Protein AF-A0A9D4YSN0-F1 (afdb_monomer)

pLDDT: mean 72.51, std 19.0, range [27.45, 93.0]

Solvent-accessible surface area (backbone atoms only — not comparable to full-atom values): 5706 Å² total; per-residue (Å²): 136,84,77,76,83,71,83,71,72,73,81,80,69,47,57,83,58,41,46,45,49,53,53,48,50,54,51,48,29,69,75,67,70,45,86,77,68,59,69,82,36,62,82,52,58,68,69,56,27,22,62,59,68,76,47,52,64,67,62,48,51,60,46,38,58,55,43,63,72,30,71,66,40,50,59,72,33,64,85,49,76,77,81,77,81,71,80,75,83,126

Foldseek 3Di:
DDDDPPVPPPLPPACLQLVLLVVVLVVLCVVVVDPCQDSVLSSDDLVSSCVSSVHDSVVSVVSSVVSCVDVVVCVRCVVPDDPPPPPPDD

Radius of gyration: 15.22 Å; Cα contacts (8 Å, |Δi|>4): 60; chains: 1; bounding box: 33×47×33 Å

Secondary structure (DSSP, 8-state):
--------------HHHHHHHHHHHHHHHHHH--S---GGGGGS-HHHHHHHHT--HHHHHHHHHHHHTSHHHHHHTTTSPS--------

Structure (mmCIF, N/CA/C/O backbone):
data_AF-A0A9D4YSN0-F1
#
_entry.id   AF-A0A9D4YSN0-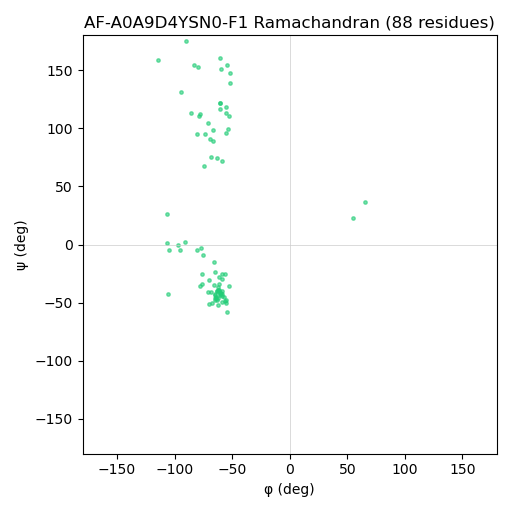F1
#
loop_
_atom_site.group_PDB
_atom_site.id
_atom_site.type_symbol
_atom_site.label_atom_id
_atom_site.label_alt_id
_atom_site.label_comp_id
_atom_site.label_asym_id
_atom_site.label_entity_id
_atom_site.label_seq_id
_atom_site.pdbx_PDB_ins_code
_atom_site.Cartn_x
_atom_site.Cartn_y
_atom_site.Cartn_z
_atom_site.occupancy
_atom_site.B_iso_or_equiv
_atom_site.auth_seq_id
_atom_site.auth_comp_id
_atom_site.auth_asym_id
_atom_site.auth_atom_id
_atom_site.pdbx_PDB_model_num
ATOM 1 N N . MET A 1 1 ? -7.708 36.819 -23.594 1.00 33.94 1 MET A N 1
ATOM 2 C CA . MET A 1 1 ? -7.456 36.662 -22.147 1.00 33.94 1 MET A CA 1
ATOM 3 C C . MET A 1 1 ? -6.520 35.470 -21.996 1.00 33.94 1 MET A C 1
ATOM 5 O O . MET A 1 1 ? -6.952 34.341 -22.181 1.00 33.94 1 MET A O 1
ATOM 9 N N . LEU A 1 2 ? -5.218 35.726 -21.857 1.00 35.62 2 LEU A N 1
ATOM 10 C CA . LEU A 1 2 ? -4.201 34.681 -21.720 1.00 35.62 2 LEU A CA 1
ATOM 11 C C . LEU A 1 2 ? -4.256 34.174 -20.279 1.00 35.62 2 LEU A C 1
ATOM 13 O O . LEU A 1 2 ? -3.985 34.931 -19.350 1.00 35.62 2 LEU A O 1
ATOM 17 N N . LEU A 1 3 ? -4.678 32.923 -20.102 1.00 36.16 3 LEU A N 1
ATOM 18 C CA . LEU A 1 3 ? -4.608 32.237 -18.818 1.00 36.16 3 LEU A CA 1
ATOM 19 C C . LEU A 1 3 ? -3.134 32.180 -18.409 1.00 36.16 3 LEU A C 1
ATOM 21 O O . LEU A 1 3 ? -2.302 31.674 -19.162 1.00 36.16 3 LEU A O 1
ATOM 25 N N . ALA A 1 4 ? -2.815 32.741 -17.243 1.00 34.84 4 ALA A N 1
ATOM 26 C CA . ALA A 1 4 ? -1.496 32.604 -16.648 1.00 34.84 4 ALA A CA 1
ATOM 27 C C . ALA A 1 4 ? -1.126 31.110 -16.591 1.00 34.84 4 ALA A C 1
ATOM 29 O O . ALA A 1 4 ? -1.993 30.294 -16.261 1.00 34.84 4 ALA A O 1
ATOM 30 N N . PRO A 1 5 ? 0.125 30.730 -16.900 1.00 39.97 5 PRO A N 1
ATOM 31 C CA . PRO A 1 5 ? 0.574 29.365 -16.724 1.00 39.97 5 PRO A CA 1
ATOM 32 C C . PRO A 1 5 ? 0.648 29.120 -15.219 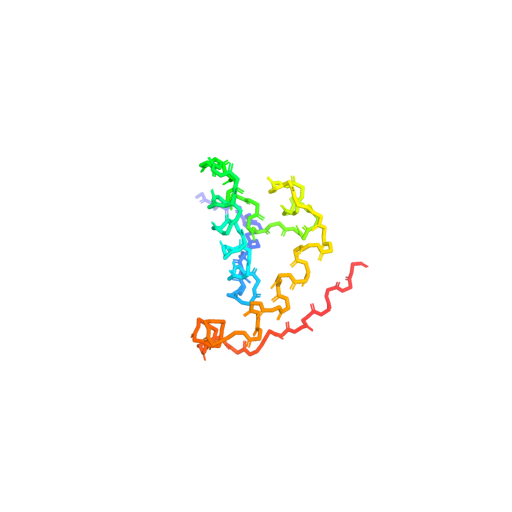1.00 39.97 5 PRO A C 1
ATOM 34 O O . PRO A 1 5 ? 1.658 29.382 -14.572 1.00 39.97 5 PRO A O 1
ATOM 37 N N . SER A 1 6 ? -0.443 28.640 -14.629 1.00 42.47 6 SER A N 1
ATOM 38 C CA . SER A 1 6 ? -0.335 27.899 -13.388 1.00 42.47 6 SER A CA 1
ATOM 39 C C . SER A 1 6 ? 0.632 26.765 -13.691 1.00 42.47 6 SER A C 1
ATOM 41 O O . SER A 1 6 ? 0.414 25.982 -14.615 1.00 42.47 6 SER A O 1
ATOM 43 N N . SER A 1 7 ? 1.752 26.754 -12.973 1.00 41.38 7 SER A N 1
ATOM 44 C CA . SER A 1 7 ? 2.769 25.710 -12.963 1.00 41.38 7 SER A CA 1
ATOM 45 C C . SER A 1 7 ? 2.115 24.397 -12.544 1.00 41.38 7 SER A C 1
ATOM 47 O O . SER A 1 7 ? 2.261 23.938 -11.413 1.00 41.38 7 SER A O 1
ATOM 49 N N . GLY A 1 8 ? 1.314 23.825 -13.438 1.00 38.00 8 GLY A N 1
ATOM 50 C CA . GLY A 1 8 ? 0.655 22.555 -13.277 1.00 38.00 8 GLY A CA 1
ATOM 51 C C . GLY A 1 8 ? 1.758 21.526 -13.266 1.00 38.00 8 GLY A C 1
ATOM 52 O O . GLY A 1 8 ? 2.147 21.014 -14.314 1.00 38.00 8 GLY A O 1
ATOM 53 N N . ARG A 1 9 ? 2.294 21.244 -12.075 1.00 40.78 9 ARG A N 1
ATOM 54 C CA . ARG A 1 9 ? 2.983 19.990 -11.816 1.00 40.78 9 ARG A CA 1
ATOM 55 C C . ARG A 1 9 ? 1.962 18.927 -12.180 1.00 40.78 9 ARG A C 1
ATOM 57 O O . ARG A 1 9 ? 1.063 18.631 -11.400 1.00 40.78 9 ARG A O 1
ATOM 64 N N . ARG A 1 10 ? 2.046 18.417 -13.409 1.00 42.62 10 ARG A N 1
ATOM 65 C CA . ARG A 1 10 ? 1.374 17.185 -13.791 1.00 42.62 10 ARG A CA 1
ATOM 66 C C . ARG A 1 10 ? 1.820 16.184 -12.737 1.00 42.62 10 ARG A C 1
ATOM 68 O O . ARG A 1 10 ? 3.003 15.849 -12.679 1.00 42.62 10 ARG A O 1
ATOM 75 N N . LEU A 1 11 ? 0.901 15.776 -11.869 1.00 46.94 11 LEU A N 1
ATOM 76 C CA . LEU A 1 11 ? 1.095 14.626 -11.003 1.00 46.94 11 LEU A CA 1
ATOM 77 C C . LEU A 1 11 ? 1.107 13.406 -11.926 1.00 46.94 11 LEU A C 1
ATOM 79 O O . LEU A 1 11 ? 0.124 12.687 -12.043 1.00 46.94 11 LEU A O 1
ATOM 83 N N . CYS A 1 12 ? 2.213 13.205 -12.643 1.00 49.00 12 CYS A N 1
ATOM 84 C CA . CYS A 1 12 ? 2.541 11.924 -13.247 1.00 49.00 12 CYS A CA 1
ATOM 85 C C . CYS A 1 12 ? 2.995 11.015 -12.105 1.00 49.00 12 CYS A C 1
ATOM 87 O O . CYS A 1 12 ? 4.179 10.717 -11.966 1.00 49.00 12 CYS A O 1
ATOM 89 N N . ALA A 1 13 ? 2.066 10.672 -11.215 1.00 61.16 13 ALA A N 1
ATOM 90 C CA . ALA A 1 13 ? 2.323 9.667 -10.210 1.00 61.16 13 ALA A CA 1
ATOM 91 C C . ALA A 1 13 ? 2.176 8.318 -10.914 1.00 61.16 13 ALA A C 1
ATOM 93 O O . ALA A 1 13 ? 1.104 7.959 -11.391 1.00 61.16 13 ALA A O 1
ATOM 94 N N . SER A 1 14 ? 3.308 7.645 -11.066 1.00 74.81 14 SER A N 1
ATOM 95 C CA . SER A 1 14 ? 3.393 6.314 -11.653 1.00 74.81 14 SER A CA 1
ATOM 96 C C . SER A 1 14 ? 2.549 5.319 -10.848 1.00 74.81 14 SER A C 1
ATOM 98 O O . SER A 1 14 ? 2.387 5.477 -9.632 1.00 74.81 14 SER A O 1
ATOM 100 N N . LEU A 1 15 ? 2.035 4.278 -11.504 1.00 79.00 15 LEU A N 1
ATOM 101 C CA . LEU A 1 15 ? 1.392 3.134 -10.854 1.00 79.00 15 LEU A CA 1
ATOM 102 C C . LEU A 1 15 ? 2.313 2.462 -9.827 1.00 79.00 15 LEU A C 1
ATOM 104 O O . LEU A 1 15 ? 1.809 1.954 -8.828 1.00 79.00 15 LEU A O 1
ATOM 108 N N . TRP A 1 16 ? 3.636 2.577 -9.980 1.00 77.50 16 TRP A N 1
ATOM 109 C CA . TRP A 1 16 ? 4.613 2.177 -8.963 1.00 77.50 16 TRP A CA 1
ATOM 110 C C . TRP A 1 16 ? 4.437 2.910 -7.621 1.00 77.50 16 TRP A C 1
ATOM 112 O O . TRP A 1 16 ? 4.819 2.376 -6.587 1.00 77.50 16 TRP A O 1
ATOM 122 N N . VAL A 1 17 ? 3.852 4.115 -7.620 1.00 81.19 17 VAL A N 1
ATOM 123 C CA . VAL A 1 17 ? 3.613 4.939 -6.419 1.00 81.19 17 VAL A CA 1
ATOM 124 C C . VAL A 1 17 ? 2.139 4.933 -6.012 1.00 81.19 17 VAL A C 1
ATOM 126 O O . VAL A 1 17 ? 1.820 4.832 -4.830 1.00 81.19 17 VAL A O 1
ATOM 129 N N . LEU A 1 18 ? 1.213 5.044 -6.968 1.00 84.12 18 LEU A N 1
ATOM 130 C CA . LEU A 1 18 ? -0.223 5.084 -6.664 1.00 84.12 18 LEU A CA 1
ATOM 131 C C . LEU A 1 18 ? -0.811 3.703 -6.363 1.00 84.12 18 LEU A C 1
ATOM 133 O O . LEU A 1 18 ? -1.696 3.593 -5.514 1.00 84.12 18 LEU A O 1
ATOM 137 N N . GLY A 1 19 ? -0.325 2.663 -7.043 1.00 87.06 19 GLY A N 1
ATOM 138 C CA . GLY A 1 19 ? -0.757 1.277 -6.878 1.00 87.06 19 GLY A CA 1
ATOM 139 C C . GLY A 1 19 ? -0.679 0.786 -5.430 1.00 87.06 19 GLY A C 1
ATOM 140 O O . GLY A 1 19 ? -1.728 0.450 -4.869 1.00 87.06 19 GLY A O 1
ATOM 141 N N . PRO A 1 20 ? 0.500 0.819 -4.774 1.00 88.81 20 PRO A N 1
ATOM 142 C CA . PRO A 1 20 ? 0.617 0.350 -3.396 1.00 88.81 20 PRO A CA 1
ATOM 143 C C . PRO A 1 20 ? -0.240 1.177 -2.430 1.00 88.81 20 PRO A C 1
ATOM 145 O O . PRO A 1 20 ? -0.873 0.613 -1.542 1.00 88.81 20 PRO A O 1
ATOM 148 N N . ARG A 1 21 ? -0.361 2.496 -2.626 1.00 89.12 21 ARG A N 1
ATOM 149 C CA . ARG A 1 21 ? -1.199 3.361 -1.774 1.00 89.12 21 ARG A CA 1
ATOM 150 C C . ARG A 1 21 ? -2.687 3.036 -1.882 1.00 89.12 21 ARG A C 1
ATOM 152 O O . ARG A 1 21 ? -3.377 2.961 -0.868 1.00 89.12 21 ARG A O 1
ATOM 159 N N . MET A 1 22 ? -3.180 2.802 -3.097 1.00 88.44 22 MET A N 1
ATOM 160 C CA . MET A 1 22 ? -4.565 2.383 -3.335 1.00 88.44 22 MET A CA 1
ATOM 161 C C . MET A 1 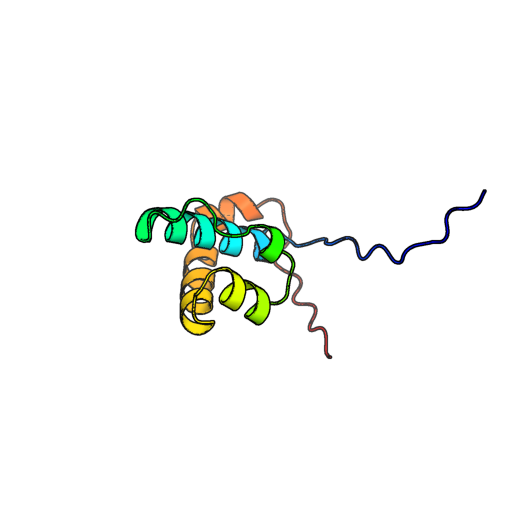22 ? -4.859 1.015 -2.716 1.00 88.44 22 MET A C 1
ATOM 163 O O . MET A 1 22 ? -5.883 0.845 -2.048 1.00 88.44 22 MET A O 1
ATOM 167 N N . ALA A 1 23 ? -3.951 0.055 -2.901 1.00 89.44 23 ALA A N 1
ATOM 168 C CA . ALA A 1 23 ? -4.073 -1.275 -2.317 1.00 89.44 23 ALA A CA 1
ATOM 169 C C . ALA A 1 23 ? -4.046 -1.223 -0.779 1.00 89.44 23 ALA A C 1
ATOM 171 O O . ALA A 1 23 ? -4.843 -1.898 -0.124 1.00 89.44 23 ALA A O 1
ATOM 172 N N . PHE A 1 24 ? -3.195 -0.368 -0.207 1.00 89.50 24 PHE A N 1
ATOM 173 C CA . PHE A 1 24 ? -3.097 -0.158 1.234 1.00 89.50 24 PHE A CA 1
ATOM 174 C C . PHE A 1 24 ? -4.376 0.443 1.822 1.00 89.50 24 PHE A C 1
ATOM 176 O O . PHE A 1 24 ? -4.920 -0.110 2.774 1.00 89.50 24 PHE A O 1
ATOM 183 N N . ILE A 1 25 ? -4.923 1.504 1.210 1.00 87.88 25 ILE A N 1
ATOM 184 C CA . ILE A 1 25 ? -6.214 2.076 1.627 1.00 87.88 25 ILE A CA 1
ATOM 185 C C . ILE A 1 25 ? -7.297 1.001 1.583 1.00 87.88 25 ILE A C 1
ATOM 187 O O . ILE A 1 25 ? -8.030 0.836 2.552 1.00 87.88 25 ILE A O 1
ATOM 191 N N . ARG A 1 26 ? -7.401 0.241 0.484 1.00 86.25 26 ARG A N 1
ATOM 192 C CA . ARG A 1 26 ? -8.412 -0.817 0.359 1.00 86.25 26 ARG A CA 1
ATOM 193 C C . ARG A 1 26 ? -8.292 -1.846 1.483 1.00 86.25 26 ARG A C 1
ATOM 195 O O . ARG A 1 26 ? -9.309 -2.217 2.062 1.00 86.25 26 ARG A O 1
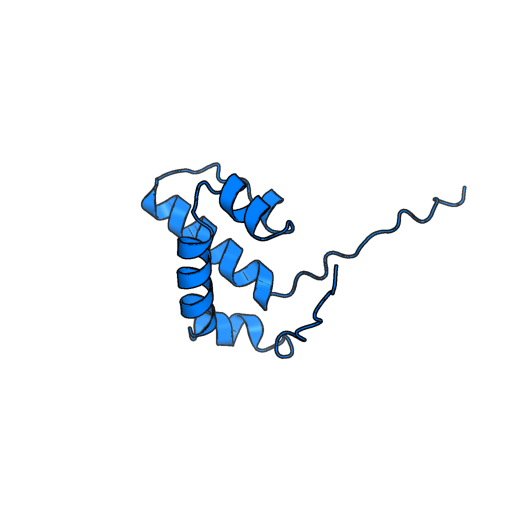ATOM 202 N N . ARG A 1 27 ? -7.071 -2.287 1.793 1.00 86.31 27 ARG A N 1
ATOM 203 C CA . ARG A 1 27 ? -6.802 -3.202 2.905 1.00 86.31 27 ARG A CA 1
ATOM 204 C C . ARG A 1 27 ? -7.258 -2.604 4.237 1.00 86.31 27 ARG A C 1
ATOM 206 O O . ARG A 1 27 ? -8.008 -3.252 4.955 1.00 86.31 27 ARG A O 1
ATOM 213 N N . PHE A 1 28 ? -6.876 -1.364 4.522 1.00 83.06 28 PHE A N 1
ATOM 214 C CA . PHE A 1 28 ? -7.260 -0.670 5.749 1.00 83.06 28 PHE A CA 1
ATOM 215 C C . PHE A 1 28 ? -8.774 -0.505 5.886 1.00 83.06 28 PHE A C 1
ATOM 217 O O . PHE A 1 28 ? -9.312 -0.754 6.960 1.00 83.06 28 PHE A O 1
ATOM 224 N N . ARG A 1 29 ? -9.485 -0.159 4.805 1.00 83.25 29 ARG A N 1
ATOM 225 C CA . ARG A 1 29 ? -10.956 -0.078 4.821 1.00 83.25 29 ARG A CA 1
ATOM 226 C C . ARG A 1 29 ? -11.593 -1.409 5.213 1.00 83.25 29 ARG A C 1
ATOM 228 O O . ARG A 1 29 ? -12.564 -1.424 5.961 1.00 83.25 29 ARG A O 1
ATOM 235 N N . LEU A 1 30 ? -11.047 -2.521 4.716 1.00 82.44 30 LEU A N 1
ATOM 236 C CA . LEU A 1 30 ? -11.534 -3.863 5.041 1.00 82.44 30 LEU A CA 1
ATOM 237 C C . LEU A 1 30 ? -11.204 -4.265 6.485 1.00 82.44 30 LEU A C 1
ATOM 239 O O . LEU A 1 30 ? -12.050 -4.850 7.150 1.00 82.44 30 LEU A O 1
ATOM 243 N N . GLU A 1 31 ? -10.003 -3.946 6.972 1.00 83.50 31 GLU A N 1
ATOM 244 C CA . GLU A 1 31 ? -9.550 -4.311 8.322 1.00 83.50 31 GLU A CA 1
ATOM 245 C C . GLU A 1 31 ? -10.178 -3.438 9.421 1.00 83.50 31 GLU A C 1
ATOM 247 O O . GLU A 1 31 ? -10.451 -3.932 10.513 1.00 83.50 31 GLU A O 1
ATOM 252 N N . ARG A 1 32 ? -10.425 -2.152 9.142 1.00 77.81 32 ARG A N 1
ATOM 253 C CA . ARG A 1 32 ? -10.925 -1.168 10.119 1.00 77.81 32 ARG A CA 1
ATOM 254 C C . ARG A 1 32 ? -12.404 -0.813 9.964 1.00 77.81 32 ARG A C 1
ATOM 256 O O . ARG A 1 32 ? -12.923 -0.068 10.785 1.00 77.81 32 ARG A O 1
ATOM 263 N N . ALA A 1 33 ? -13.079 -1.324 8.932 1.00 74.31 33 ALA A N 1
ATOM 264 C CA . ALA A 1 33 ? -14.450 -0.946 8.565 1.00 74.31 33 ALA A CA 1
ATOM 265 C C . ALA A 1 33 ? -14.651 0.573 8.353 1.00 74.31 33 ALA A C 1
ATOM 267 O O . ALA A 1 33 ? -15.769 1.080 8.429 1.00 74.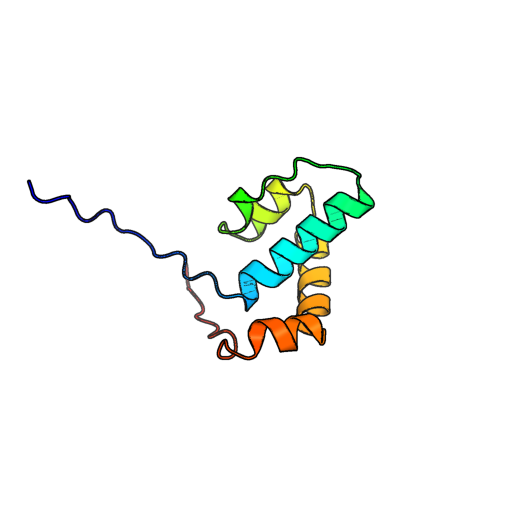31 33 ALA A O 1
ATOM 268 N N . GLU A 1 34 ? -13.576 1.308 8.059 1.00 69.56 34 GLU A N 1
ATOM 269 C CA . GLU A 1 34 ? -13.619 2.744 7.787 1.00 69.56 34 GLU A CA 1
ATOM 27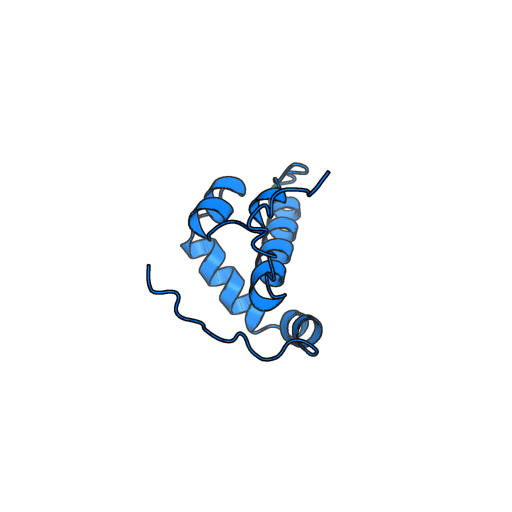0 C C . GLU A 1 34 ? -13.937 2.986 6.307 1.00 69.56 34 GLU A C 1
ATOM 272 O O . GLU A 1 34 ? -13.139 2.674 5.423 1.00 69.56 34 GLU A O 1
ATOM 277 N N . SER A 1 35 ? -15.105 3.557 6.008 1.00 64.62 35 SER A N 1
ATOM 278 C CA . SER A 1 35 ? -15.494 3.906 4.633 1.00 64.62 35 SER A CA 1
ATOM 279 C C . SER A 1 35 ? -14.788 5.161 4.109 1.00 64.62 35 SER A C 1
ATOM 281 O O . SER A 1 35 ? -14.577 5.290 2.900 1.00 64.62 35 SER A O 1
ATOM 283 N N . ASP A 1 36 ? -14.364 6.047 5.014 1.00 67.69 36 ASP A N 1
ATOM 284 C CA . ASP A 1 36 ? -14.068 7.452 4.706 1.00 67.69 36 ASP A CA 1
ATOM 285 C C . ASP A 1 36 ? -12.569 7.781 4.688 1.00 67.69 36 ASP A C 1
ATOM 287 O O . ASP A 1 36 ? -12.161 8.928 4.872 1.00 67.69 36 ASP A O 1
ATOM 291 N N . LEU A 1 37 ? -11.715 6.786 4.416 1.00 67.50 37 LEU A N 1
ATOM 292 C CA . LEU A 1 37 ? -10.289 7.055 4.222 1.00 67.50 37 LEU A CA 1
ATOM 293 C C . LEU A 1 37 ? -10.081 8.000 3.037 1.00 67.50 37 LEU A C 1
ATOM 295 O O . LEU A 1 37 ? -10.476 7.699 1.902 1.00 67.50 37 LEU A O 1
ATOM 299 N N . ASN A 1 38 ? -9.445 9.134 3.324 1.00 66.31 38 ASN A N 1
ATOM 300 C CA . ASN A 1 38 ? -9.276 10.234 2.394 1.00 66.31 38 ASN A CA 1
ATOM 301 C C . ASN A 1 38 ? -8.276 9.876 1.278 1.00 66.31 38 ASN A C 1
ATOM 303 O O . ASN A 1 38 ? -7.060 9.905 1.461 1.00 66.31 38 ASN A O 1
ATOM 307 N N . THR A 1 39 ? -8.788 9.593 0.080 1.00 66.69 39 THR A N 1
ATOM 308 C CA . THR A 1 39 ? -7.987 9.246 -1.106 1.00 66.69 39 THR A CA 1
ATOM 309 C C . THR A 1 39 ? -7.290 10.443 -1.751 1.00 66.69 39 THR A C 1
ATOM 311 O O . THR A 1 39 ? -6.419 10.258 -2.599 1.00 66.69 39 THR A O 1
ATOM 314 N N . SER A 1 40 ? -7.587 11.680 -1.338 1.00 67.19 40 SER A N 1
ATOM 315 C CA . SER A 1 40 ? -6.832 12.846 -1.825 1.00 67.19 40 SER A CA 1
ATOM 316 C C . SER A 1 40 ? -5.366 12.837 -1.356 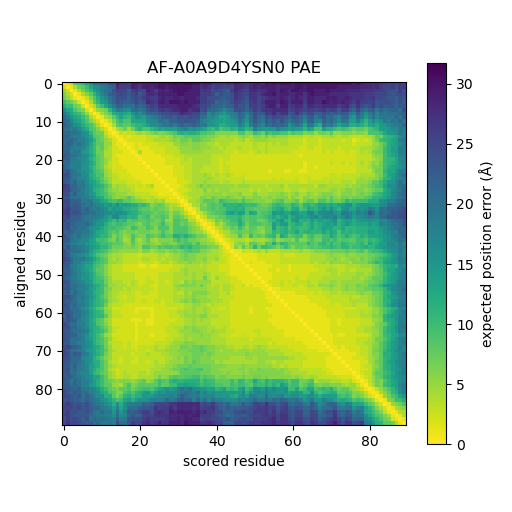1.00 67.19 40 SER A C 1
ATOM 318 O O . SER A 1 40 ? -4.515 13.484 -1.965 1.00 67.19 40 SER A O 1
ATOM 320 N N . ALA A 1 41 ? -5.036 12.006 -0.359 1.00 68.38 41 ALA A N 1
ATOM 321 C CA . ALA A 1 41 ? -3.677 11.760 0.113 1.00 68.38 41 ALA A CA 1
ATOM 322 C C . ALA A 1 41 ? -2.841 10.820 -0.787 1.00 68.38 41 ALA A C 1
ATOM 324 O O . ALA A 1 41 ? -1.658 10.600 -0.537 1.00 68.38 41 ALA A O 1
ATOM 325 N N . LEU A 1 42 ? -3.401 10.267 -1.865 1.00 72.44 42 LEU A N 1
ATOM 326 C CA . LEU A 1 42 ? -2.656 9.366 -2.757 1.00 72.44 42 LEU A CA 1
ATOM 327 C C . LEU A 1 42 ? -1.494 10.053 -3.489 1.00 72.44 42 LEU A C 1
ATOM 329 O O . LEU A 1 42 ? -0.553 9.377 -3.895 1.00 72.44 42 LEU A O 1
ATOM 333 N N . ALA A 1 43 ? -1.542 11.377 -3.650 1.00 67.00 43 ALA A N 1
ATOM 334 C CA . ALA A 1 43 ? -0.583 12.151 -4.439 1.00 67.00 43 ALA A CA 1
ATOM 335 C C . ALA A 1 43 ? 0.410 12.994 -3.608 1.00 67.00 43 ALA A C 1
ATOM 337 O O . ALA A 1 43 ? 1.237 13.698 -4.187 1.00 67.00 43 ALA A O 1
ATOM 338 N N . ILE A 1 44 ? 0.348 12.936 -2.272 1.00 73.69 44 ILE A N 1
ATOM 339 C CA . ILE A 1 44 ? 1.275 13.658 -1.376 1.00 73.69 44 ILE A CA 1
ATOM 340 C C . ILE A 1 44 ? 2.513 12.808 -1.033 1.00 73.69 44 ILE A C 1
ATOM 342 O O . ILE A 1 44 ? 2.631 11.656 -1.454 1.00 73.69 44 ILE A O 1
ATOM 346 N N . GLY A 1 45 ? 3.482 13.376 -0.309 1.00 78.31 45 GLY A N 1
ATOM 347 C CA . GLY A 1 45 ? 4.634 12.619 0.202 1.00 78.31 45 GLY A CA 1
ATOM 348 C C . GLY A 1 45 ? 4.216 11.489 1.154 1.00 78.31 45 GLY A C 1
ATOM 349 O O . GLY A 1 45 ? 3.105 11.506 1.681 1.00 78.31 45 GLY A O 1
ATOM 350 N N . THR A 1 46 ? 5.095 10.507 1.369 1.00 82.38 46 THR A N 1
ATOM 351 C CA . THR A 1 46 ? 4.789 9.303 2.164 1.00 82.38 46 THR A CA 1
ATOM 352 C C . THR A 1 46 ? 4.375 9.615 3.608 1.00 82.38 46 THR A C 1
ATOM 354 O O . THR A 1 46 ? 3.362 9.069 4.035 1.00 82.38 46 THR A O 1
ATOM 357 N N . ASP A 1 47 ? 5.038 10.547 4.311 1.00 83.38 47 ASP A N 1
ATOM 358 C CA . ASP A 1 47 ? 4.610 11.015 5.654 1.00 83.38 47 ASP A CA 1
ATOM 359 C C . ASP A 1 47 ? 3.160 11.517 5.636 1.00 83.38 47 ASP A C 1
ATOM 361 O O . ASP A 1 47 ? 2.308 11.080 6.409 1.00 83.38 47 ASP A O 1
ATOM 365 N N . GLY A 1 48 ? 2.849 12.404 4.687 1.00 83.19 48 GLY A N 1
ATOM 366 C CA . GLY A 1 48 ? 1.511 12.968 4.551 1.00 83.19 48 GLY A CA 1
ATOM 367 C C . GLY A 1 48 ? 0.457 11.899 4.260 1.00 83.19 48 GLY A C 1
ATOM 368 O O . GLY A 1 48 ? -0.638 11.952 4.818 1.00 83.19 48 GLY A O 1
ATOM 369 N N . PHE A 1 49 ? 0.793 10.917 3.418 1.00 86.06 49 PHE A N 1
ATOM 370 C CA . PHE A 1 49 ? -0.075 9.777 3.141 1.00 86.06 49 PHE A CA 1
ATOM 371 C C . PHE A 1 49 ? -0.327 8.952 4.408 1.00 86.06 49 PHE A C 1
ATOM 373 O O . PHE A 1 49 ? -1.485 8.740 4.758 1.00 86.06 49 PHE A O 1
ATOM 380 N N . CYS A 1 50 ? 0.730 8.555 5.123 1.00 87.00 50 CYS A N 1
ATOM 381 C CA . CYS A 1 50 ? 0.638 7.740 6.337 1.00 87.00 50 CYS A CA 1
ATOM 382 C C . CYS A 1 50 ? -0.181 8.443 7.428 1.00 87.00 50 CYS A C 1
ATOM 384 O O . CYS A 1 50 ? -1.085 7.839 8.006 1.00 87.00 50 CYS A O 1
ATOM 386 N N . ARG A 1 51 ? 0.039 9.752 7.627 1.00 85.19 51 ARG A N 1
ATOM 387 C CA . ARG A 1 51 ? -0.764 10.584 8.536 1.00 85.19 51 ARG A CA 1
ATOM 388 C C . ARG A 1 51 ? -2.241 10.609 8.143 1.00 85.19 51 ARG A C 1
ATOM 390 O O . ARG A 1 51 ? -3.095 10.531 9.019 1.00 85.19 51 ARG A O 1
ATOM 397 N N . ALA A 1 52 ? -2.551 10.714 6.851 1.00 83.38 52 ALA A N 1
ATOM 398 C CA . ALA A 1 52 ? -3.931 10.776 6.371 1.00 83.38 52 ALA A CA 1
ATOM 399 C C . ALA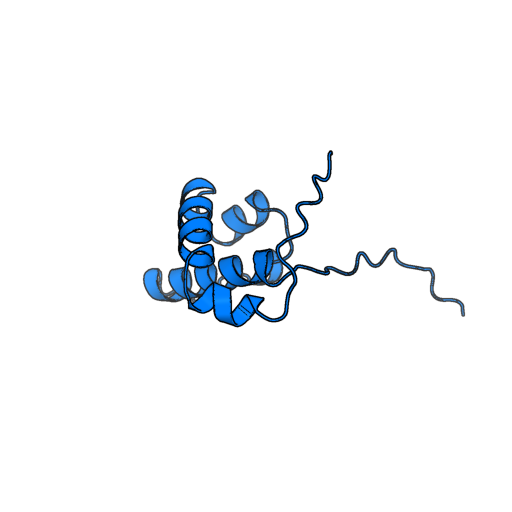 A 1 52 ? -4.690 9.450 6.524 1.00 83.38 52 ALA A C 1
ATOM 401 O O . ALA A 1 52 ? -5.905 9.473 6.706 1.00 83.38 52 ALA A O 1
ATOM 402 N N . VAL A 1 53 ? -3.992 8.313 6.447 1.00 81.88 53 VAL A N 1
ATOM 403 C CA . VAL A 1 53 ? -4.596 6.977 6.599 1.00 81.88 53 VAL A CA 1
ATOM 404 C C . VAL A 1 53 ? -4.468 6.398 8.011 1.00 81.88 53 VAL A C 1
ATOM 406 O O . VAL A 1 53 ? -4.937 5.291 8.256 1.00 81.88 53 VAL A O 1
ATOM 409 N N . GLY A 1 54 ? -3.830 7.121 8.936 1.00 84.50 54 GLY A N 1
ATOM 410 C CA . GLY A 1 54 ? -3.627 6.662 10.310 1.00 84.50 54 GLY A CA 1
ATOM 411 C C . GLY A 1 54 ? -2.717 5.432 10.417 1.00 84.50 54 GLY A C 1
ATOM 412 O O . GLY A 1 54 ? -2.966 4.558 11.246 1.00 84.50 54 GLY A O 1
ATOM 413 N N . ALA A 1 55 ? -1.689 5.344 9.569 1.00 86.31 55 ALA A N 1
ATOM 414 C CA . ALA A 1 55 ? -0.690 4.272 9.578 1.00 86.31 55 ALA A CA 1
ATOM 415 C C . ALA A 1 55 ? 0.698 4.805 9.947 1.00 86.31 55 ALA A C 1
ATOM 417 O O . ALA A 1 55 ? 0.979 5.993 9.768 1.00 86.31 55 ALA A O 1
ATOM 418 N N . SER A 1 56 ? 1.586 3.928 10.419 1.00 90.69 56 SER A N 1
ATOM 419 C CA . SER A 1 56 ? 3.005 4.276 10.530 1.00 90.69 56 SER A CA 1
ATOM 420 C C . SER A 1 56 ? 3.702 4.159 9.170 1.00 90.69 56 SER A C 1
ATOM 422 O O . SER A 1 56 ? 3.311 3.360 8.315 1.00 90.69 56 SER A O 1
ATOM 424 N N . GLU A 1 57 ? 4.769 4.935 8.967 1.00 89.31 57 GLU A N 1
ATOM 425 C CA . GLU A 1 57 ? 5.586 4.828 7.750 1.00 89.31 57 GLU A CA 1
ATOM 426 C C . GLU A 1 57 ? 6.224 3.439 7.605 1.00 89.31 57 GLU A C 1
ATOM 428 O O . GLU A 1 57 ? 6.329 2.925 6.495 1.00 89.31 57 GLU A O 1
ATOM 433 N N . GLU A 1 58 ? 6.591 2.800 8.719 1.00 92.06 58 GLU A N 1
ATOM 434 C CA . GLU A 1 58 ? 7.151 1.443 8.741 1.00 92.06 58 GLU A CA 1
ATOM 435 C C . GLU A 1 58 ? 6.135 0.395 8.270 1.00 92.06 58 GLU A C 1
ATOM 437 O O . GLU A 1 58 ? 6.462 -0.488 7.472 1.00 92.06 58 GLU A O 1
ATOM 442 N N . GLU A 1 59 ? 4.887 0.507 8.731 1.00 90.50 59 GLU A N 1
ATOM 443 C CA . GLU A 1 59 ? 3.795 -0.378 8.330 1.00 90.50 59 GLU A CA 1
ATOM 444 C C . GLU A 1 59 ? 3.522 -0.259 6.828 1.00 90.50 59 GLU A C 1
ATOM 446 O O . GLU A 1 59 ? 3.425 -1.274 6.123 1.00 90.50 59 GLU A O 1
ATOM 451 N N . TYR A 1 60 ? 3.455 0.978 6.328 1.00 91.19 60 TYR A N 1
ATOM 452 C CA . TYR A 1 60 ? 3.281 1.239 4.907 1.00 91.19 60 TYR A CA 1
ATOM 453 C C . TYR A 1 60 ? 4.475 0.739 4.085 1.00 91.19 60 TYR A C 1
ATOM 455 O O . TYR A 1 60 ? 4.265 0.046 3.094 1.00 91.19 60 TYR A O 1
ATOM 463 N N . ALA A 1 61 ? 5.716 1.001 4.502 1.00 90.19 61 ALA A N 1
ATOM 464 C CA . ALA A 1 61 ? 6.912 0.560 3.784 1.00 90.19 61 ALA A CA 1
ATOM 465 C C . ALA A 1 61 ? 6.983 -0.972 3.669 1.00 90.19 61 ALA A C 1
ATOM 467 O O . ALA A 1 61 ? 7.261 -1.516 2.597 1.00 90.19 61 ALA A O 1
ATOM 468 N N . ALA A 1 62 ? 6.664 -1.691 4.750 1.00 92.69 62 ALA A N 1
ATOM 469 C CA . ALA A 1 62 ? 6.603 -3.150 4.735 1.00 92.69 62 ALA A CA 1
ATOM 470 C C . ALA A 1 62 ? 5.472 -3.677 3.834 1.00 92.69 62 ALA A C 1
ATOM 472 O O . ALA A 1 62 ? 5.597 -4.734 3.207 1.00 92.69 62 ALA A O 1
ATOM 473 N N . PHE A 1 63 ? 4.336 -2.978 3.765 1.00 93.00 63 PHE A N 1
ATOM 474 C CA . PHE A 1 63 ? 3.276 -3.304 2.815 1.00 93.00 63 PHE A CA 1
ATOM 475 C C . PHE A 1 63 ? 3.702 -3.048 1.369 1.00 93.00 63 PHE A C 1
ATOM 477 O O . PHE A 1 63 ? 3.563 -3.945 0.541 1.00 93.00 63 PHE A O 1
ATOM 484 N N . GLU A 1 64 ? 4.237 -1.865 1.081 1.00 91.56 64 GLU A N 1
ATOM 485 C CA . GLU A 1 64 ? 4.657 -1.427 -0.247 1.00 91.56 64 GLU A CA 1
ATOM 486 C C . GLU A 1 64 ? 5.657 -2.410 -0.858 1.00 91.56 64 GLU A C 1
ATOM 488 O O . GLU A 1 64 ? 5.435 -2.884 -1.969 1.00 91.56 64 GLU A O 1
ATOM 493 N N . GLN A 1 65 ? 6.685 -2.822 -0.111 1.00 90.25 65 GLN A N 1
ATOM 494 C CA . GLN A 1 65 ? 7.660 -3.812 -0.583 1.00 90.25 65 GLN A CA 1
ATOM 495 C C . GLN A 1 65 ? 7.014 -5.154 -0.953 1.00 90.25 65 GLN A C 1
ATOM 497 O O . GLN A 1 65 ? 7.321 -5.727 -1.999 1.00 90.25 65 GLN A O 1
ATOM 502 N N . ARG A 1 66 ? 6.095 -5.658 -0.119 1.00 91.62 66 ARG A N 1
ATOM 503 C CA . ARG A 1 66 ? 5.389 -6.922 -0.391 1.00 91.62 66 ARG A CA 1
ATOM 504 C C . ARG A 1 66 ? 4.446 -6.803 -1.581 1.00 91.62 66 ARG A C 1
ATOM 506 O O . ARG A 1 66 ? 4.366 -7.729 -2.382 1.00 91.62 66 ARG A O 1
ATOM 513 N N . TRP A 1 67 ? 3.739 -5.681 -1.694 1.00 91.44 67 TRP A N 1
ATOM 514 C CA . TRP A 1 67 ? 2.838 -5.428 -2.810 1.00 91.44 67 TRP A CA 1
ATOM 515 C C . TRP A 1 67 ? 3.618 -5.326 -4.119 1.00 91.44 67 TRP A C 1
ATOM 517 O O . TRP A 1 67 ? 3.263 -5.997 -5.079 1.00 91.44 67 TRP A O 1
ATOM 527 N N . LEU A 1 68 ? 4.732 -4.590 -4.144 1.00 88.06 68 LEU A N 1
ATOM 528 C CA . LEU A 1 68 ? 5.601 -4.454 -5.318 1.00 88.06 68 LEU A CA 1
ATOM 529 C C . LEU A 1 68 ? 6.218 -5.782 -5.780 1.00 88.06 68 LEU A C 1
ATOM 531 O O . LEU A 1 68 ? 6.476 -5.951 -6.968 1.00 88.06 68 LEU A O 1
ATOM 535 N N . ALA A 1 69 ? 6.421 -6.733 -4.867 1.00 88.75 69 ALA A N 1
ATOM 536 C CA . ALA A 1 69 ? 6.873 -8.085 -5.192 1.00 88.75 69 ALA A CA 1
ATOM 537 C C . ALA A 1 69 ? 5.745 -9.015 -5.689 1.00 88.75 69 ALA A C 1
ATOM 539 O O . ALA A 1 69 ? 6.006 -10.167 -6.041 1.00 88.75 69 ALA A O 1
ATOM 540 N N . SER A 1 70 ? 4.489 -8.559 -5.690 1.00 87.88 70 SER A N 1
ATOM 541 C CA . SER A 1 70 ? 3.334 -9.391 -6.030 1.00 87.88 70 SER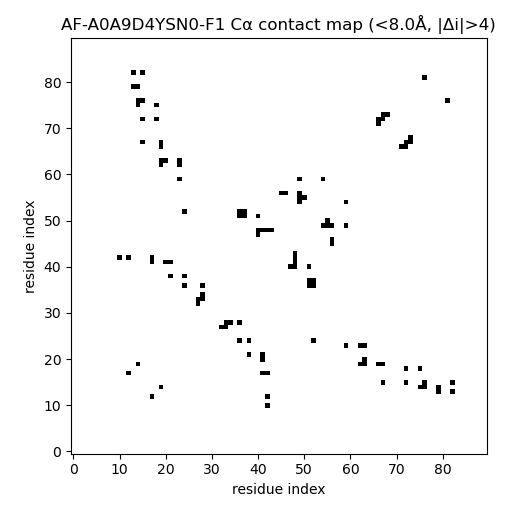 A CA 1
ATOM 542 C C . SER A 1 70 ? 3.089 -9.491 -7.546 1.00 87.88 70 SER A C 1
ATOM 544 O O . SER A 1 70 ? 3.400 -8.560 -8.297 1.00 87.88 70 SER A O 1
ATOM 546 N N . PRO A 1 71 ? 2.444 -10.578 -8.018 1.00 87.62 71 PRO A N 1
ATOM 547 C CA . PRO A 1 71 ? 1.979 -10.678 -9.402 1.00 87.62 71 PRO A CA 1
ATOM 548 C C . PRO A 1 71 ? 0.989 -9.571 -9.792 1.00 87.62 71 PRO A C 1
ATOM 550 O O . PRO A 1 71 ? 0.946 -9.170 -10.950 1.00 87.62 71 PRO A O 1
ATOM 553 N N . GLU A 1 72 ? 0.213 -9.058 -8.832 1.00 84.38 72 GLU A N 1
ATOM 554 C CA . GLU A 1 72 ? -0.721 -7.946 -9.043 1.00 84.38 72 GLU A CA 1
ATOM 555 C C . GLU A 1 72 ? 0.027 -6.669 -9.443 1.00 84.38 72 GLU A C 1
ATOM 557 O O . GLU A 1 72 ? -0.323 -6.031 -10.436 1.00 84.38 72 GLU A O 1
ATOM 562 N N . ALA A 1 73 ? 1.092 -6.326 -8.715 1.00 85.38 73 ALA A N 1
ATOM 563 C CA . ALA A 1 73 ? 1.933 -5.185 -9.058 1.00 85.38 73 ALA A CA 1
ATOM 564 C C . ALA A 1 73 ? 2.627 -5.376 -10.410 1.00 85.38 73 ALA A C 1
ATOM 566 O O . ALA A 1 73 ? 2.683 -4.434 -11.200 1.00 85.38 73 ALA A O 1
ATOM 567 N N . ALA A 1 74 ? 3.102 -6.592 -10.701 1.00 85.12 74 ALA A N 1
ATOM 568 C CA . ALA A 1 74 ? 3.715 -6.920 -11.985 1.00 85.12 74 ALA A CA 1
ATOM 569 C C . ALA A 1 74 ? 2.739 -6.749 -13.162 1.00 85.12 74 ALA A C 1
ATOM 571 O O . ALA A 1 74 ? 3.134 -6.252 -14.215 1.00 85.12 74 ALA A O 1
ATOM 572 N N . GLU A 1 75 ? 1.467 -7.116 -12.983 1.00 85.62 75 GLU A N 1
ATOM 573 C CA . GLU A 1 75 ? 0.426 -6.935 -13.996 1.00 85.62 75 GLU A CA 1
ATOM 574 C C . GLU A 1 75 ? 0.076 -5.460 -14.193 1.00 85.62 75 GLU A C 1
ATOM 576 O O . GLU A 1 75 ? 0.099 -4.955 -15.316 1.00 85.62 75 GLU A O 1
ATOM 581 N N . LEU A 1 76 ? -0.211 -4.755 -13.095 1.00 81.38 76 LEU A N 1
ATOM 582 C CA . LEU A 1 76 ? -0.613 -3.350 -13.127 1.00 81.38 76 LEU A CA 1
ATOM 583 C C . LEU A 1 76 ? 0.489 -2.460 -13.700 1.00 81.38 76 LEU A C 1
ATOM 585 O O . LEU A 1 76 ? 0.208 -1.548 -14.474 1.00 81.38 76 LEU A O 1
ATOM 589 N N . CYS A 1 77 ? 1.743 -2.747 -13.361 1.00 80.88 77 CYS A N 1
ATOM 590 C CA . CYS A 1 77 ? 2.880 -1.958 -13.811 1.00 80.88 77 CYS A CA 1
ATOM 591 C C . CYS A 1 77 ? 3.491 -2.474 -15.120 1.00 80.88 77 CYS A C 1
ATOM 593 O O . CYS A 1 77 ? 4.451 -1.879 -15.593 1.00 80.88 77 CYS A O 1
ATOM 595 N N . ARG A 1 78 ? 2.948 -3.530 -15.752 1.00 81.06 78 ARG A N 1
ATOM 596 C CA . ARG A 1 78 ? 3.510 -4.144 -16.977 1.00 81.06 78 ARG A CA 1
ATOM 597 C C . ARG A 1 78 ? 3.762 -3.129 -18.098 1.00 81.06 78 ARG A C 1
ATOM 599 O O . ARG A 1 78 ? 4.706 -3.274 -18.872 1.00 81.06 78 ARG A O 1
ATOM 606 N N . HIS A 1 79 ? 2.890 -2.129 -18.208 1.00 75.94 79 HIS A N 1
ATOM 607 C CA . HIS A 1 79 ? 2.945 -1.099 -19.248 1.00 75.94 79 HIS A CA 1
ATOM 608 C C . HIS A 1 79 ? 3.674 0.177 -18.808 1.00 75.94 79 HIS A C 1
ATOM 610 O O . HIS A 1 79 ? 3.898 1.068 -19.628 1.00 75.94 79 HIS A O 1
ATOM 616 N N . GLU A 1 80 ? 4.077 0.262 -17.540 1.00 73.56 80 GLU A N 1
ATOM 617 C CA . GLU A 1 80 ? 4.975 1.298 -17.059 1.00 73.56 80 GLU A CA 1
ATOM 618 C C . GLU A 1 80 ? 6.409 0.767 -17.088 1.00 73.56 80 GLU A C 1
ATOM 620 O O . GLU A 1 80 ? 6.707 -0.321 -16.601 1.00 73.56 80 GLU A O 1
ATOM 625 N N . GLY A 1 81 ? 7.339 1.543 -17.651 1.00 65.00 81 GLY A N 1
ATOM 626 C CA . GLY A 1 81 ? 8.757 1.246 -17.445 1.00 65.00 81 GLY A CA 1
ATOM 627 C C . GLY A 1 81 ? 9.063 1.162 -15.940 1.00 65.00 81 GLY A C 1
ATOM 628 O O . GLY A 1 81 ? 8.348 1.788 -15.150 1.00 65.00 81 GLY A O 1
ATOM 629 N N . PRO A 1 82 ? 10.107 0.422 -15.520 1.00 60.59 82 PRO A N 1
ATOM 630 C CA . PRO A 1 82 ? 10.484 0.344 -14.111 1.00 60.59 82 PRO A CA 1
ATOM 631 C C . PRO A 1 82 ? 10.634 1.756 -13.534 1.00 60.59 82 PRO A C 1
ATOM 633 O O . PRO A 1 82 ? 11.021 2.670 -14.281 1.00 60.59 82 PRO A O 1
ATOM 636 N N . PRO A 1 83 ? 10.323 1.958 -12.239 1.00 60.16 83 PRO A N 1
ATOM 637 C CA . PRO A 1 83 ? 10.301 3.284 -11.653 1.00 60.16 83 PRO A CA 1
ATOM 638 C C . PRO A 1 83 ? 11.667 3.913 -11.894 1.00 60.16 83 PRO A C 1
ATOM 640 O O . PRO A 1 83 ? 12.692 3.446 -11.394 1.00 60.16 83 PRO A O 1
ATOM 643 N N . ARG A 1 84 ? 11.707 4.962 -12.724 1.00 54.44 84 ARG A N 1
ATOM 644 C CA . ARG A 1 84 ? 12.914 5.768 -12.867 1.00 54.44 84 ARG A CA 1
ATOM 645 C C . ARG A 1 84 ? 13.080 6.450 -11.529 1.00 54.44 84 ARG A C 1
ATOM 647 O O . ARG A 1 84 ? 12.404 7.440 -11.264 1.00 54.44 84 ARG A O 1
ATOM 654 N N . MET A 1 85 ? 13.940 5.882 -10.696 1.00 42.28 85 MET A N 1
ATOM 655 C CA . MET A 1 85 ? 14.359 6.415 -9.412 1.00 42.28 85 MET A CA 1
ATOM 656 C C . MET A 1 85 ? 15.083 7.742 -9.682 1.00 42.28 85 MET A C 1
ATOM 658 O O . MET A 1 85 ? 16.306 7.830 -9.708 1.00 42.28 85 MET A O 1
ATOM 662 N N . LYS A 1 86 ? 14.322 8.793 -10.004 1.00 39.59 86 LYS A N 1
ATOM 663 C CA . LYS A 1 86 ? 14.816 10.159 -9.982 1.00 39.59 86 LYS A CA 1
ATOM 664 C C . LYS A 1 86 ? 14.923 10.492 -8.511 1.00 39.59 86 LYS A C 1
ATOM 666 O O . LYS A 1 86 ? 13.937 10.857 -7.883 1.00 39.59 86 LYS A O 1
ATOM 671 N N . VAL A 1 87 ? 16.125 10.307 -7.979 1.00 33.50 87 VAL A N 1
ATOM 672 C CA . VAL A 1 87 ? 16.553 10.925 -6.730 1.00 33.50 87 VAL A CA 1
ATOM 673 C C . VAL A 1 87 ? 16.315 12.424 -6.901 1.00 33.50 87 VAL A C 1
ATOM 675 O O . VAL A 1 87 ? 17.063 13.108 -7.599 1.00 33.50 87 VAL A O 1
ATOM 678 N N . ILE A 1 88 ? 15.207 12.917 -6.357 1.00 37.22 88 ILE A N 1
ATOM 679 C CA . ILE A 1 88 ? 15.002 14.346 -6.170 1.00 37.22 88 ILE A CA 1
ATOM 680 C C . ILE A 1 88 ? 15.778 14.652 -4.896 1.00 37.22 88 ILE A C 1
ATOM 682 O O . ILE A 1 88 ? 15.286 14.402 -3.799 1.00 37.22 88 ILE A O 1
ATOM 686 N N . TRP A 1 89 ? 17.024 15.098 -5.053 1.00 27.45 89 TRP A N 1
ATOM 687 C CA . TRP A 1 89 ? 17.711 15.795 -3.973 1.00 27.45 89 TRP A CA 1
ATOM 688 C C . TRP A 1 89 ? 16.882 17.043 -3.662 1.00 27.45 89 TRP A C 1
ATOM 690 O O . TRP A 1 89 ? 16.663 17.870 -4.552 1.00 27.45 89 TRP A O 1
ATOM 700 N N . VAL A 1 90 ? 16.347 17.094 -2.443 1.00 35.88 90 VAL A N 1
ATOM 701 C CA . VAL A 1 90 ? 15.777 18.306 -1.845 1.00 35.88 90 VAL A CA 1
ATOM 702 C C . VAL A 1 90 ? 16.919 19.104 -1.239 1.00 35.88 90 VAL A C 1
ATOM 704 O O . VAL A 1 90 ? 17.797 18.458 -0.622 1.00 35.88 90 VAL A O 1
#

Sequence (90 aa):
MLLAPSSGRRLCASLWVLGPRMAFIRRFRLERAESDLNTSALAIGTDGFCRAVGASEEEYAAFEQRWLASPEAAELCRHEGPPRMKVIWV

Organism: Chlorella vulgaris (NCBI:txid3077)

Nearest PDB structures (foldseek):
  4asv-assembly1_B  TM=2.954E-01  e=6.148E+00  Saccharomyces cerevisiae

Mean predicted aligned error: 10.24 Å